Protein AF-B7HZM8-F1 (afdb_monomer)

Foldseek 3Di:
DCDPDPDHDFDDDPPAQWTFDADPVRHTDDIDRNDPPFDWDFDDPVCQVVQCDPAQAHPVRHGQADPDALHHDPQWGFGTARPPQGWTWTFRNVQPQRFIWTFDPDPSGGDTDTPGGHPVVVVVVVVVVVVVVVVVVVVVVVVVVPDPPPDD

Nearest PDB structures (foldseek):
  6ljl-assembly1_A  TM=3.734E-01  e=9.390E+00  Bacteroides intestinalis DSM 17393
  4mf9-assembly1_A  TM=2.469E-01  e=7.845E+00  Pseudomonas aeruginosa

pLDDT: mean 78.26, std 18.54, range [35.69, 97.31]

Sequence (152 aa):
MQRIGERWLFIFNYEDKNAVIYNPDGSEYVEFYAGEEITIELFNSEEIEEGQVGYSITDNGESLMSNEEGSWQESWIVIGLDSYIGDPIFVDTKDIGCAVYTAEHGEGMWTPVLVAESIEKVIQVVKEKKLLKKVIQKVIKNALLETPSFFI

Mean predicted aligned error: 12.66 Å

Secondary structure (DSSP, 8-state):
---SSSS------SSSSEEEEE-TTS-EEEEEE------EEEPPTTHHHHTTBTTTB-TTS-B---SSTTPPPTTEEEEEEETTT--EEEEETTSTT--EEE--TTSSS---EEEES-HHHHHHHHHHHHHHHHHHHHHHHHHHHSS-----

Structure (mmCIF, N/CA/C/O backbone):
data_AF-B7HZM8-F1
#
_entry.id   AF-B7HZM8-F1
#
loop_
_atom_site.group_PDB
_atom_site.id
_atom_site.type_symbol
_atom_site.label_atom_id
_atom_site.label_alt_id
_atom_site.label_comp_id
_atom_site.label_asym_id
_atom_site.label_entity_id
_atom_site.label_seq_id
_atom_site.pdbx_PDB_ins_code
_atom_site.Cartn_x
_atom_site.Cartn_y
_atom_site.Cartn_z
_atom_site.occupancy
_atom_site.B_iso_or_equiv
_atom_site.auth_seq_id
_atom_site.auth_comp_id
_atom_site.auth_asym_id
_atom_site.auth_atom_id
_atom_site.pdbx_PDB_model_num
ATOM 1 N N . MET A 1 1 ? -15.147 -26.905 9.556 1.00 38.75 1 MET A N 1
ATOM 2 C CA . MET A 1 1 ? -15.844 -27.390 10.767 1.00 38.75 1 MET A CA 1
ATOM 3 C C . MET A 1 1 ? -17.245 -27.980 10.415 1.00 38.75 1 MET A C 1
ATOM 5 O O . MET A 1 1 ? -18.195 -27.300 10.686 1.00 38.75 1 MET A O 1
ATOM 9 N N . GLN A 1 2 ? -17.491 -29.173 9.831 1.00 37.22 2 GLN A N 1
ATOM 10 C CA . GLN A 1 2 ? -18.836 -29.803 9.641 1.00 37.22 2 GLN A CA 1
ATOM 11 C C . GLN A 1 2 ? -19.545 -30.221 10.940 1.00 37.22 2 GLN A C 1
ATOM 13 O O . GLN A 1 2 ? -19.110 -31.139 11.639 1.00 37.22 2 GLN A O 1
ATOM 18 N N . ARG A 1 3 ? -20.680 -29.584 11.259 1.00 45.16 3 ARG A N 1
ATOM 19 C CA . ARG A 1 3 ? -21.484 -29.989 12.414 1.00 45.16 3 ARG A CA 1
ATOM 20 C C . ARG A 1 3 ? -22.485 -31.072 12.074 1.00 45.16 3 ARG A C 1
ATOM 22 O O . ARG A 1 3 ? -23.497 -30.783 11.457 1.00 45.16 3 ARG A O 1
ATOM 29 N N . ILE A 1 4 ? -22.218 -32.304 12.500 1.00 54.59 4 ILE A N 1
ATOM 30 C CA . ILE A 1 4 ? -23.160 -33.416 12.341 1.00 54.59 4 ILE A CA 1
ATOM 31 C C . ILE A 1 4 ? -23.999 -33.483 13.622 1.00 54.59 4 ILE A C 1
ATOM 33 O O . ILE A 1 4 ? -23.613 -34.101 14.612 1.00 54.59 4 ILE A O 1
ATOM 37 N N . GLY A 1 5 ? -25.107 -32.740 13.650 1.00 60.25 5 GLY A N 1
ATOM 38 C CA . GLY A 1 5 ? -25.930 -32.566 14.853 1.00 60.25 5 GLY A CA 1
ATOM 39 C C . GLY A 1 5 ? -25.444 -31.412 15.734 1.00 60.25 5 GLY A C 1
ATOM 40 O O . GLY A 1 5 ? -25.613 -30.254 15.358 1.00 60.25 5 GLY A O 1
ATOM 41 N N . GLU A 1 6 ? -24.865 -31.695 16.915 1.00 41.97 6 GLU A N 1
ATOM 42 C CA . GLU A 1 6 ? -24.492 -30.665 17.903 1.00 41.97 6 GLU A CA 1
ATOM 43 C C . GLU A 1 6 ? -23.007 -30.200 17.980 1.00 41.97 6 GLU A C 1
ATOM 45 O O . GLU A 1 6 ? -22.666 -29.331 18.784 1.00 41.97 6 GLU A O 1
ATOM 50 N N . ARG A 1 7 ? -22.094 -30.666 17.115 1.00 35.69 7 ARG A N 1
ATOM 51 C CA . ARG A 1 7 ? -20.715 -30.120 16.985 1.00 35.69 7 ARG A CA 1
ATOM 52 C C . ARG A 1 7 ? -20.131 -30.238 15.596 1.00 35.69 7 ARG A C 1
ATOM 54 O O . ARG A 1 7 ? -20.433 -31.223 14.947 1.00 35.69 7 ARG A O 1
ATOM 61 N N . TRP A 1 8 ? -19.252 -29.291 15.266 1.00 48.62 8 TRP A N 1
ATOM 62 C CA . TRP A 1 8 ? -18.588 -28.977 13.999 1.00 4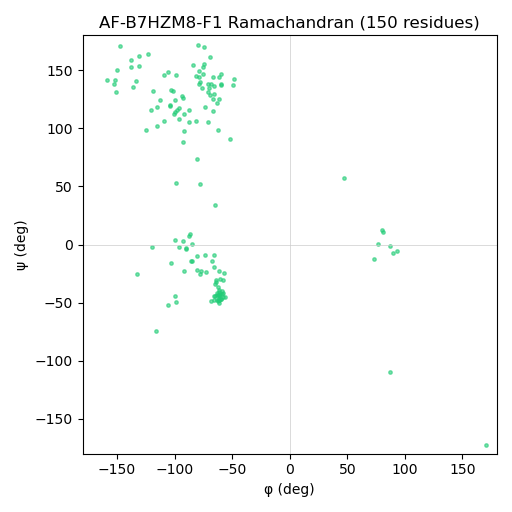8.62 8 TRP A CA 1
ATOM 63 C C . TRP A 1 8 ? -17.276 -29.830 13.712 1.00 48.62 8 TRP A C 1
ATOM 65 O O . TRP A 1 8 ? -16.583 -30.174 14.658 1.00 48.62 8 TRP A O 1
ATOM 75 N N . LEU A 1 9 ? -16.831 -30.052 12.444 1.00 40.84 9 LEU A N 1
ATOM 76 C CA . LEU A 1 9 ? -15.661 -30.845 11.896 1.00 40.84 9 LEU A CA 1
ATOM 77 C C . LEU A 1 9 ? -14.655 -30.088 10.972 1.00 40.84 9 LEU A C 1
ATOM 79 O O . LEU A 1 9 ? -14.947 -29.776 9.811 1.00 40.84 9 LEU A O 1
ATOM 83 N N . PHE A 1 10 ? -13.510 -29.619 11.461 1.00 43.72 10 PHE A N 1
ATOM 84 C CA . PHE A 1 10 ? -12.558 -28.860 10.623 1.00 43.72 10 PHE A CA 1
ATOM 85 C C . PHE A 1 10 ? -11.755 -29.798 9.722 1.00 43.72 10 PHE A C 1
ATOM 87 O O . PHE A 1 10 ? -11.347 -30.861 10.176 1.00 43.72 10 PHE A O 1
ATOM 94 N N . ILE A 1 11 ? -11.522 -29.387 8.474 1.00 47.97 11 ILE A N 1
ATOM 95 C CA . ILE A 1 11 ? -10.570 -30.032 7.567 1.00 47.97 11 ILE A CA 1
ATOM 96 C C . ILE A 1 11 ? -9.549 -28.951 7.213 1.00 47.97 11 ILE A C 1
ATOM 98 O O . ILE A 1 11 ? -9.922 -27.921 6.658 1.00 47.97 11 ILE A O 1
ATOM 102 N N . PHE A 1 12 ? -8.296 -29.164 7.608 1.00 38.38 12 PHE A N 1
ATOM 103 C CA . PHE A 1 12 ? -7.161 -28.339 7.205 1.00 38.38 12 PHE A CA 1
ATOM 104 C C . PHE A 1 12 ? -6.503 -29.047 6.028 1.00 38.38 12 PHE A C 1
ATOM 106 O O . PHE A 1 12 ? -6.054 -30.182 6.187 1.00 38.38 12 PHE A O 1
ATOM 113 N N . ASN A 1 13 ? -6.492 -28.412 4.860 1.00 37.88 13 ASN A N 1
ATOM 114 C CA . ASN A 1 13 ? -5.723 -28.903 3.727 1.00 37.88 13 ASN A CA 1
ATOM 115 C C . ASN A 1 13 ? -4.434 -28.083 3.676 1.00 37.88 13 ASN A C 1
ATOM 117 O O . ASN A 1 13 ? -4.487 -26.867 3.533 1.00 37.88 13 ASN A O 1
ATOM 121 N N . TYR A 1 14 ? -3.297 -28.734 3.914 1.00 41.38 14 TYR A N 1
ATOM 122 C CA . TYR A 1 14 ? -1.994 -28.078 4.053 1.00 41.38 14 TYR A CA 1
ATOM 123 C C . TYR A 1 14 ? -1.217 -28.160 2.739 1.00 41.38 14 TYR A C 1
ATOM 125 O O . TYR A 1 14 ? -0.096 -28.655 2.716 1.00 41.38 14 TYR A O 1
ATOM 133 N N . GLU A 1 15 ? -1.835 -27.723 1.643 1.00 45.56 15 GLU A N 1
ATOM 134 C CA . GLU A 1 15 ? -1.114 -27.546 0.374 1.00 45.56 15 GLU A CA 1
ATOM 135 C C . GLU A 1 15 ? -1.399 -26.192 -0.289 1.00 45.56 15 GLU A C 1
ATOM 137 O O . GLU A 1 15 ? -0.483 -25.645 -0.885 1.00 45.56 15 GLU A O 1
ATOM 142 N N . ASP A 1 16 ? -2.547 -25.552 -0.032 1.00 44.97 16 ASP A N 1
ATOM 143 C CA . ASP A 1 16 ? -2.818 -24.168 -0.440 1.00 44.97 16 ASP A CA 1
ATOM 144 C C . ASP A 1 16 ? -3.485 -23.412 0.719 1.00 44.97 16 ASP A C 1
ATOM 146 O O . ASP A 1 16 ? -4.357 -23.958 1.393 1.00 44.97 16 ASP A O 1
ATOM 150 N N . LYS A 1 17 ? -3.044 -22.178 0.992 1.00 49.06 17 LYS A N 1
ATOM 151 C CA . LYS A 1 17 ? -3.266 -21.368 2.215 1.00 49.06 17 LYS A CA 1
ATOM 152 C C . LYS A 1 17 ? -4.732 -20.935 2.506 1.00 49.06 17 LYS A C 1
ATOM 154 O O . LYS A 1 17 ? -4.959 -19.874 3.087 1.00 49.06 17 LYS A O 1
ATOM 159 N N . ASN A 1 18 ? -5.736 -21.751 2.180 1.00 49.94 18 ASN A N 1
ATOM 160 C CA . ASN A 1 18 ? -7.158 -21.471 2.396 1.00 49.94 18 ASN A CA 1
ATOM 161 C C . ASN A 1 18 ? -7.805 -22.511 3.332 1.00 49.94 18 ASN A C 1
ATOM 163 O O . ASN A 1 18 ? -7.681 -23.722 3.160 1.00 49.94 18 ASN A O 1
ATOM 167 N N . ALA A 1 19 ? -8.550 -22.042 4.331 1.00 55.16 19 ALA A N 1
ATOM 168 C CA . ALA A 1 19 ? -9.428 -22.848 5.166 1.00 55.16 19 ALA A CA 1
ATOM 169 C C . ALA A 1 19 ? -10.883 -22.696 4.696 1.00 55.16 19 ALA A C 1
ATOM 171 O O . ALA A 1 19 ? -11.494 -21.649 4.864 1.00 55.16 19 ALA A O 1
ATOM 172 N N . VAL A 1 20 ? -11.483 -23.756 4.154 1.00 53.56 20 VAL A N 1
ATOM 173 C CA . VAL A 1 20 ? -12.874 -23.733 3.664 1.00 53.56 20 VAL A CA 1
ATOM 174 C C . VAL A 1 20 ? -13.820 -24.387 4.681 1.00 53.56 20 VAL A C 1
ATOM 176 O O . VAL A 1 20 ? -13.569 -25.480 5.201 1.00 53.56 20 VAL A O 1
ATOM 179 N N . ILE A 1 21 ? -14.937 -23.729 4.992 1.00 62.47 21 ILE A N 1
ATOM 180 C CA . ILE A 1 21 ? -16.086 -24.330 5.678 1.00 62.47 21 ILE A CA 1
ATOM 181 C C . ILE A 1 21 ? -17.067 -24.810 4.613 1.00 62.47 21 ILE A C 1
ATOM 183 O O . ILE A 1 21 ? -17.487 -24.028 3.768 1.00 62.47 21 ILE A O 1
ATOM 187 N N . TYR A 1 22 ? -17.469 -26.078 4.701 1.00 61.50 22 TYR A N 1
ATOM 188 C CA . TYR A 1 22 ? -18.445 -26.707 3.812 1.00 61.50 22 TYR A CA 1
ATOM 189 C C . TYR A 1 22 ? -19.799 -26.901 4.504 1.00 61.50 22 TYR A C 1
ATOM 191 O O . TYR A 1 22 ? -19.865 -27.151 5.716 1.00 61.50 22 TYR A O 1
ATOM 199 N N . ASN A 1 23 ? -20.865 -26.837 3.712 1.00 59.38 23 ASN A N 1
ATOM 200 C CA . ASN A 1 23 ? -22.207 -27.276 4.068 1.00 59.38 23 ASN A CA 1
ATOM 201 C C . ASN A 1 23 ? -22.279 -28.811 4.202 1.00 59.38 23 ASN A C 1
ATOM 203 O O . ASN A 1 23 ? -21.425 -29.532 3.678 1.00 59.38 23 ASN A O 1
ATOM 207 N N . PRO A 1 24 ? -23.307 -29.355 4.886 1.00 61.84 24 PRO A N 1
ATOM 208 C CA . PRO A 1 24 ? -23.490 -30.803 5.018 1.00 61.84 24 PRO A CA 1
ATOM 209 C C . PRO A 1 24 ? -23.698 -31.558 3.697 1.00 61.84 24 PRO A C 1
ATOM 211 O O . PRO A 1 24 ? -23.467 -32.763 3.664 1.00 61.84 24 PRO A O 1
ATOM 214 N N . ASP A 1 25 ? -24.144 -30.876 2.642 1.00 69.38 25 ASP A N 1
ATOM 215 C CA . ASP A 1 25 ? -24.332 -31.425 1.292 1.00 69.38 25 ASP A CA 1
ATOM 216 C C . ASP A 1 25 ? -23.047 -31.412 0.442 1.00 69.38 25 ASP A C 1
ATOM 218 O O . ASP A 1 25 ? -23.059 -31.866 -0.701 1.00 69.38 25 ASP A O 1
ATOM 222 N N . GLY A 1 26 ? -21.936 -30.931 1.010 1.00 63.38 26 GLY A N 1
ATOM 223 C CA . GLY A 1 26 ? -20.640 -30.841 0.349 1.00 63.38 26 GLY A CA 1
ATOM 224 C C . GLY A 1 26 ? -20.421 -29.555 -0.446 1.00 63.38 26 GLY A C 1
ATOM 225 O O . GLY A 1 26 ? -19.333 -29.390 -0.988 1.00 63.38 26 GLY A O 1
ATOM 226 N N . SER A 1 27 ? -21.391 -28.633 -0.506 1.00 63.38 27 SER A N 1
ATOM 227 C CA . SER A 1 27 ? -21.163 -27.319 -1.116 1.00 63.38 27 SER A CA 1
ATOM 228 C C . SER A 1 27 ? -20.310 -26.427 -0.204 1.00 63.38 27 SER A C 1
ATOM 230 O O . SER A 1 27 ? -20.301 -26.585 1.017 1.00 63.38 27 SER A O 1
ATOM 232 N N . GLU A 1 28 ? -19.609 -25.450 -0.768 1.00 65.56 28 GLU A N 1
ATOM 233 C CA . GLU A 1 28 ? -18.844 -24.468 0.010 1.00 65.56 28 GLU A CA 1
ATOM 234 C C . GLU A 1 28 ? -19.792 -23.504 0.750 1.00 65.56 28 GLU A C 1
ATOM 236 O O . GLU A 1 28 ? -20.815 -23.084 0.205 1.00 65.56 28 GLU A O 1
ATOM 241 N N . TYR A 1 29 ? -19.482 -23.193 2.013 1.00 62.09 29 TYR A N 1
ATOM 242 C CA . TYR A 1 29 ? -20.226 -22.247 2.856 1.00 62.09 29 TYR A CA 1
ATOM 243 C C . TYR A 1 29 ? -19.463 -20.926 3.010 1.00 62.09 29 TYR A C 1
ATOM 245 O O . TYR A 1 29 ? -20.030 -19.868 2.756 1.00 62.09 29 TYR A O 1
ATOM 253 N N . VAL A 1 30 ? -18.187 -20.983 3.419 1.00 50.34 30 VAL A N 1
ATOM 254 C CA . VAL A 1 30 ? -17.290 -19.818 3.554 1.00 50.34 30 VAL A CA 1
ATOM 255 C C . VAL A 1 30 ? -15.840 -20.252 3.336 1.00 50.34 30 VAL A C 1
ATOM 257 O O . VAL A 1 30 ? -15.384 -21.188 3.990 1.00 50.34 30 VAL A O 1
ATOM 260 N N . GLU A 1 31 ? -15.104 -19.534 2.491 1.00 48.91 31 GLU A N 1
ATOM 261 C CA . GLU A 1 31 ? -13.648 -19.643 2.359 1.00 48.91 31 GLU A CA 1
ATOM 262 C C . GLU A 1 31 ? -12.959 -18.609 3.266 1.00 48.91 31 GLU A C 1
ATOM 264 O O . GLU A 1 31 ? -13.269 -17.418 3.231 1.00 48.91 31 GLU A O 1
ATOM 269 N N . PHE A 1 32 ? -12.047 -19.071 4.118 1.00 40.59 32 PHE A N 1
ATOM 270 C CA . PHE A 1 32 ? -11.138 -18.240 4.896 1.00 40.59 32 PHE A CA 1
ATOM 271 C C . PHE A 1 32 ? -9.769 -18.332 4.248 1.00 40.59 32 PHE A C 1
ATOM 273 O O . PHE A 1 32 ? -9.169 -19.400 4.218 1.00 40.59 32 PHE A O 1
ATOM 280 N N . TYR A 1 33 ? -9.234 -17.211 3.796 1.00 49.56 33 TYR A N 1
ATOM 281 C CA . TYR A 1 33 ? -7.818 -17.127 3.484 1.00 49.56 33 TYR A CA 1
ATOM 282 C C . TYR A 1 33 ? -7.093 -17.157 4.827 1.00 49.56 33 TYR A C 1
ATOM 284 O O . TYR A 1 33 ? -7.131 -16.184 5.581 1.00 49.56 33 TYR A O 1
ATOM 292 N N . ALA A 1 34 ? -6.471 -18.287 5.164 1.00 44.69 34 ALA A N 1
ATOM 293 C CA . ALA A 1 34 ? -5.492 -18.341 6.242 1.00 44.69 34 ALA A CA 1
ATOM 294 C C . ALA A 1 34 ? -4.179 -17.763 5.695 1.00 44.69 34 ALA A C 1
ATOM 296 O O . ALA A 1 34 ? -3.132 -18.405 5.726 1.00 44.69 34 ALA A O 1
ATOM 297 N N . GLY A 1 35 ? -4.268 -16.559 5.12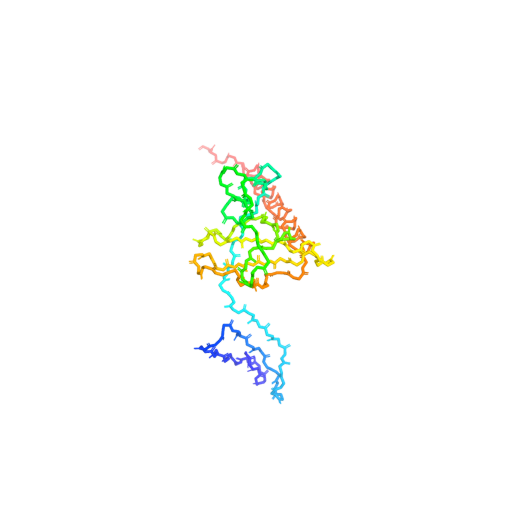4 1.00 49.94 35 GLY A N 1
ATOM 298 C CA . GLY A 1 35 ? -3.102 -15.740 4.875 1.00 49.94 35 GLY A CA 1
ATOM 299 C C . GLY A 1 35 ? -2.438 -15.468 6.215 1.00 49.94 35 GLY A C 1
ATOM 300 O O . GLY A 1 35 ? -3.107 -15.394 7.252 1.00 49.94 35 GLY A O 1
ATOM 301 N N . GLU A 1 36 ? -1.117 -15.359 6.197 1.00 55.38 36 GLU A N 1
ATOM 302 C CA . GLU A 1 36 ? -0.392 -14.800 7.328 1.00 55.38 36 GLU A CA 1
ATOM 303 C C . GLU A 1 36 ? -1.063 -13.479 7.721 1.00 55.38 36 GLU A C 1
ATOM 305 O O . GLU A 1 36 ? -1.515 -12.717 6.860 1.00 55.38 36 GLU A O 1
ATOM 310 N N . GLU A 1 37 ? -1.236 -13.250 9.023 1.00 64.75 37 GLU A N 1
ATOM 311 C CA . GLU A 1 37 ? -1.821 -12.005 9.505 1.00 64.75 37 GLU A CA 1
ATOM 312 C C . GLU A 1 37 ? -0.897 -10.857 9.089 1.00 64.75 37 GLU A C 1
ATOM 314 O O . GLU A 1 37 ? 0.118 -10.600 9.733 1.00 64.75 37 GLU A O 1
ATOM 319 N N . ILE A 1 38 ? -1.243 -10.181 7.994 1.00 69.56 38 ILE A N 1
ATOM 320 C CA . ILE A 1 38 ? -0.469 -9.049 7.509 1.00 69.56 38 ILE A CA 1
ATOM 321 C C . ILE A 1 38 ? -0.713 -7.852 8.421 1.00 69.56 38 ILE A C 1
ATOM 323 O O . ILE A 1 38 ? -1.835 -7.358 8.582 1.00 69.56 38 ILE A O 1
ATOM 327 N N . THR A 1 39 ? 0.358 -7.387 9.055 1.00 82.62 39 THR A N 1
ATOM 328 C CA . THR A 1 39 ? 0.331 -6.156 9.839 1.00 82.62 39 THR A CA 1
ATOM 329 C C . THR A 1 39 ? 0.884 -5.039 8.975 1.00 82.62 39 THR A C 1
ATOM 331 O O . THR A 1 39 ? 2.044 -5.066 8.588 1.00 82.62 39 THR A O 1
ATOM 334 N N . ILE A 1 40 ? 0.031 -4.063 8.670 1.00 86.12 40 ILE A N 1
ATOM 335 C CA . ILE A 1 40 ? 0.351 -2.972 7.750 1.00 86.12 40 ILE A CA 1
ATOM 336 C C . ILE A 1 40 ? 0.741 -1.720 8.536 1.00 86.12 40 ILE A C 1
ATOM 338 O O . ILE A 1 40 ? -0.050 -1.205 9.337 1.00 86.12 40 ILE A O 1
ATOM 342 N N . GLU A 1 41 ? 1.924 -1.191 8.247 1.00 89.50 41 GLU A N 1
ATOM 343 C CA . GLU A 1 41 ? 2.373 0.136 8.658 1.00 89.50 41 GLU A CA 1
ATOM 344 C C . GLU A 1 41 ? 2.024 1.146 7.567 1.00 89.50 41 GLU A C 1
ATOM 346 O O . GLU A 1 41 ? 2.717 1.270 6.564 1.00 89.50 41 GLU A O 1
ATOM 351 N N . LEU A 1 42 ? 0.899 1.846 7.745 1.00 91.31 42 LEU A N 1
ATOM 352 C CA . LEU A 1 42 ? 0.457 2.872 6.801 1.00 91.31 42 LEU A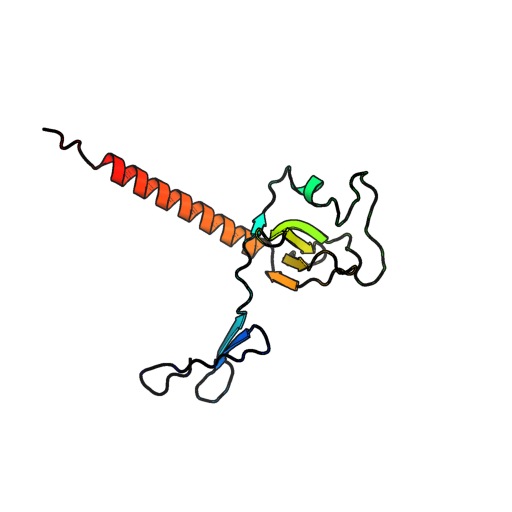 CA 1
ATOM 353 C C . LEU A 1 42 ? 1.270 4.155 6.955 1.00 91.31 42 LEU A C 1
ATOM 355 O O . LEU A 1 42 ? 1.391 4.682 8.065 1.00 91.31 42 LEU A O 1
ATOM 359 N N . PHE A 1 43 ? 1.691 4.699 5.821 1.00 93.25 43 PHE A N 1
ATOM 360 C CA . PHE A 1 43 ? 2.347 5.992 5.729 1.00 93.25 43 PHE A CA 1
ATOM 361 C C . PHE A 1 43 ? 1.401 7.133 6.103 1.00 93.25 43 PHE A C 1
ATOM 363 O O . PHE A 1 43 ? 0.194 7.130 5.823 1.00 93.25 43 PHE A O 1
ATOM 370 N N . ASN A 1 44 ? 1.965 8.144 6.749 1.00 89.44 44 ASN A N 1
ATOM 371 C CA . ASN A 1 44 ? 1.356 9.457 6.843 1.00 89.44 44 ASN A CA 1
ATOM 372 C C . ASN A 1 44 ? 1.600 10.251 5.544 1.00 89.44 44 ASN A C 1
ATOM 374 O O . ASN A 1 44 ? 2.348 9.824 4.672 1.00 89.44 44 ASN A O 1
ATOM 378 N N . SER A 1 45 ? 0.956 11.411 5.393 1.00 89.38 45 SER A N 1
ATOM 379 C CA . SER A 1 45 ? 1.030 12.193 4.149 1.00 89.38 45 SER A CA 1
ATOM 380 C C . SER A 1 45 ? 2.441 12.644 3.763 1.00 89.38 45 SER A C 1
ATOM 382 O O . SER A 1 45 ? 2.696 12.817 2.580 1.00 89.38 45 SER A O 1
ATOM 384 N N . GLU A 1 46 ? 3.325 12.856 4.737 1.00 93.06 46 GLU A N 1
ATOM 385 C CA . GLU A 1 46 ? 4.715 13.281 4.521 1.00 93.06 46 GLU A CA 1
ATOM 386 C C . GLU A 1 46 ? 5.595 12.100 4.073 1.00 93.06 46 GLU A C 1
ATOM 388 O O . GLU A 1 46 ? 6.568 12.298 3.359 1.00 93.06 46 GLU A O 1
ATOM 393 N N . GLU A 1 47 ? 5.214 10.867 4.425 1.00 93.69 47 GLU A N 1
ATOM 394 C CA . GLU A 1 47 ? 5.948 9.636 4.092 1.00 93.69 47 GLU A CA 1
ATOM 395 C C . GLU A 1 47 ? 5.595 9.080 2.701 1.00 93.69 47 GLU A C 1
ATOM 397 O O . GLU A 1 47 ? 6.313 8.230 2.182 1.00 93.69 47 GLU A O 1
ATOM 402 N N . ILE A 1 48 ? 4.504 9.544 2.074 1.00 94.00 48 ILE A N 1
ATOM 403 C CA . ILE A 1 48 ? 4.037 8.999 0.786 1.00 94.00 48 ILE A CA 1
ATOM 404 C C . ILE A 1 48 ? 5.075 9.187 -0.322 1.00 94.00 48 ILE A C 1
ATOM 406 O O . ILE A 1 48 ? 5.291 8.259 -1.099 1.00 94.00 48 ILE A O 1
ATOM 410 N N . GLU A 1 49 ? 5.704 10.361 -0.413 1.00 93.44 49 GLU A N 1
ATOM 411 C CA . GLU A 1 49 ? 6.680 10.651 -1.472 1.00 93.44 49 GLU A CA 1
ATOM 412 C C . GLU A 1 49 ? 7.951 9.807 -1.302 1.00 93.44 49 GLU A C 1
ATOM 414 O O . GLU A 1 49 ? 8.378 9.135 -2.240 1.00 93.44 49 GLU A O 1
ATOM 419 N N . GLU A 1 50 ? 8.510 9.776 -0.090 1.00 94.75 50 GLU A N 1
ATOM 420 C CA . GLU A 1 50 ? 9.708 8.989 0.232 1.00 94.75 50 GLU A CA 1
ATOM 421 C C . GLU A 1 50 ? 9.455 7.480 0.102 1.00 94.75 50 GLU A C 1
ATOM 423 O O . GLU A 1 50 ? 10.321 6.736 -0.355 1.00 94.75 50 GLU A O 1
ATOM 428 N N . GLY A 1 51 ? 8.241 7.029 0.421 1.00 94.50 51 GLY A N 1
ATOM 429 C CA . GLY A 1 51 ? 7.828 5.632 0.336 1.00 94.50 51 GLY A CA 1
ATOM 430 C C . GLY A 1 51 ? 7.780 5.050 -1.078 1.00 94.50 51 GLY A C 1
ATOM 431 O O . GLY A 1 51 ? 7.621 3.840 -1.223 1.00 94.50 51 GLY A O 1
ATOM 432 N N . GLN A 1 52 ? 7.922 5.875 -2.122 1.00 96.31 52 GLN A N 1
ATOM 433 C CA . GLN A 1 52 ? 8.004 5.391 -3.503 1.00 96.31 52 GLN A CA 1
ATOM 434 C C . GLN A 1 52 ? 9.427 4.990 -3.927 1.00 96.31 52 GLN A C 1
ATOM 436 O O . GLN A 1 52 ? 9.603 4.346 -4.969 1.00 96.31 52 GLN A O 1
ATOM 441 N N . VAL A 1 53 ? 10.444 5.378 -3.149 1.00 95.38 53 VAL A N 1
ATOM 442 C CA . VAL A 1 53 ? 11.854 5.111 -3.454 1.00 95.38 53 VAL A CA 1
ATOM 443 C C . VAL A 1 53 ? 12.136 3.610 -3.403 1.00 95.38 53 VAL A C 1
ATOM 445 O O . VAL A 1 53 ? 11.804 2.934 -2.436 1.00 95.38 53 VAL A O 1
ATOM 448 N N . GLY A 1 54 ? 12.765 3.091 -4.458 1.00 92.44 54 GLY A N 1
ATOM 449 C CA . GLY A 1 54 ? 13.008 1.659 -4.652 1.00 92.44 54 GLY A CA 1
ATOM 450 C C . GLY A 1 54 ? 11.883 0.927 -5.391 1.00 92.44 54 GLY A C 1
ATOM 451 O O . GLY A 1 54 ? 12.082 -0.223 -5.779 1.00 92.44 54 GLY A O 1
ATOM 452 N N . TYR A 1 55 ? 10.753 1.598 -5.643 1.00 93.81 55 TYR A N 1
ATOM 453 C CA . TYR A 1 55 ? 9.611 1.051 -6.380 1.00 93.81 55 TYR A CA 1
ATOM 454 C C . TYR A 1 55 ? 9.364 1.824 -7.677 1.00 93.81 55 TYR A C 1
ATOM 456 O O . TYR A 1 55 ? 9.716 1.347 -8.753 1.00 93.81 55 TYR A O 1
ATOM 464 N N . SER A 1 56 ? 8.805 3.037 -7.597 1.00 94.81 56 SER A N 1
ATOM 465 C CA . SER A 1 56 ? 8.499 3.843 -8.788 1.00 94.81 56 SER A CA 1
ATOM 466 C C . SER A 1 56 ? 9.638 4.791 -9.170 1.00 94.81 56 SER A C 1
ATOM 468 O O . SER A 1 56 ? 9.756 5.170 -10.342 1.00 94.81 56 SER A O 1
ATOM 470 N N . ILE A 1 57 ? 10.499 5.135 -8.204 1.00 95.44 57 ILE A N 1
ATOM 471 C CA . ILE A 1 57 ? 11.632 6.046 -8.381 1.00 95.44 57 ILE A CA 1
ATOM 472 C C . ILE A 1 57 ? 12.900 5.558 -7.675 1.00 95.44 57 ILE A C 1
ATOM 474 O O . ILE A 1 57 ? 12.845 4.851 -6.670 1.00 95.44 57 ILE A O 1
ATOM 478 N N . THR A 1 58 ? 14.059 5.955 -8.192 1.00 94.44 58 THR A N 1
ATOM 479 C CA . THR A 1 58 ? 15.352 5.801 -7.522 1.00 94.44 58 THR A CA 1
ATOM 480 C C . THR A 1 58 ? 15.503 6.815 -6.389 1.00 94.44 58 THR A C 1
ATOM 482 O O . THR A 1 58 ? 14.744 7.778 -6.277 1.00 94.44 58 THR A O 1
ATOM 485 N N . ASP A 1 59 ? 16.539 6.635 -5.574 1.00 94.69 59 ASP A N 1
ATOM 486 C CA . ASP A 1 59 ? 16.985 7.602 -4.563 1.00 94.69 59 ASP A CA 1
ATOM 487 C C . ASP A 1 59 ? 17.322 8.990 -5.142 1.00 94.69 59 ASP A C 1
ATOM 489 O O . ASP A 1 59 ? 17.234 9.998 -4.444 1.00 94.69 59 ASP A O 1
ATOM 493 N N . ASN A 1 60 ? 17.662 9.054 -6.431 1.00 94.31 60 ASN A N 1
ATOM 494 C CA . ASN A 1 60 ? 17.923 10.289 -7.169 1.00 94.31 60 ASN A CA 1
ATOM 495 C C . ASN A 1 60 ? 16.678 10.845 -7.891 1.00 94.31 60 ASN A C 1
ATOM 497 O O . ASN A 1 60 ? 16.778 11.855 -8.590 1.00 94.31 60 ASN A O 1
ATOM 501 N N . GLY A 1 61 ? 15.513 10.206 -7.736 1.00 92.56 61 GLY A N 1
ATOM 502 C CA . GLY A 1 61 ? 14.247 10.626 -8.344 1.00 92.56 61 GLY A CA 1
ATOM 503 C C . GLY A 1 61 ? 14.069 10.224 -9.812 1.00 92.56 61 GLY A C 1
ATOM 504 O O . GLY A 1 61 ? 13.169 10.731 -10.481 1.00 92.56 61 GLY A O 1
ATOM 505 N N . GLU A 1 62 ? 14.909 9.331 -10.339 1.00 95.19 62 GLU A N 1
ATOM 506 C CA . GLU A 1 62 ? 14.740 8.785 -11.691 1.00 95.19 62 GLU A CA 1
ATOM 507 C C . GLU A 1 62 ? 13.665 7.697 -11.688 1.00 95.19 62 GLU A C 1
ATOM 509 O O . GLU A 1 62 ? 13.563 6.938 -10.732 1.00 95.19 62 GLU A O 1
ATOM 514 N N . SER A 1 63 ? 12.865 7.585 -12.749 1.00 94.38 63 SER A N 1
ATOM 515 C CA . SER A 1 63 ? 11.812 6.566 -12.793 1.00 94.38 63 SER A CA 1
ATOM 516 C C . SER A 1 63 ? 12.386 5.151 -12.917 1.00 94.38 63 SER A C 1
ATOM 518 O O . SER A 1 63 ? 13.245 4.894 -13.758 1.00 94.38 63 SER A O 1
ATOM 520 N N . LEU A 1 64 ? 11.854 4.234 -12.108 1.00 91.50 64 LEU A N 1
ATOM 521 C CA . LEU A 1 64 ? 12.089 2.787 -12.180 1.00 91.50 64 LEU A CA 1
ATOM 522 C C . LEU A 1 64 ? 10.994 2.047 -12.969 1.00 91.50 64 LEU A C 1
ATOM 524 O O . LEU A 1 64 ? 11.053 0.830 -13.136 1.00 91.50 64 LEU A O 1
ATOM 528 N N . MET A 1 65 ? 9.981 2.771 -13.441 1.00 93.50 65 MET A N 1
ATOM 529 C CA . MET A 1 65 ? 8.829 2.199 -14.130 1.00 93.50 65 MET A CA 1
ATOM 530 C C . MET A 1 65 ? 9.157 1.930 -15.595 1.00 93.50 65 MET A C 1
ATOM 532 O O . MET A 1 65 ? 9.867 2.694 -16.252 1.00 93.50 65 MET A O 1
ATOM 536 N N . SER A 1 66 ? 8.586 0.858 -16.132 1.00 90.31 66 SER A N 1
ATOM 537 C CA . SER A 1 66 ? 8.740 0.500 -17.537 1.00 90.31 66 SER A CA 1
ATOM 538 C C . SER A 1 66 ? 7.471 -0.174 -18.065 1.00 90.31 66 SER A C 1
ATOM 540 O O . SER A 1 66 ? 6.564 -0.505 -17.303 1.00 90.31 66 SER A O 1
ATOM 542 N N . ASN A 1 67 ? 7.404 -0.383 -19.381 1.00 88.56 67 ASN A N 1
ATOM 543 C CA . ASN A 1 67 ? 6.313 -1.133 -20.012 1.00 88.56 67 ASN A CA 1
ATOM 544 C C . ASN A 1 67 ? 6.587 -2.649 -20.068 1.00 88.56 67 ASN A C 1
ATOM 546 O O . ASN A 1 67 ? 5.858 -3.371 -20.749 1.00 88.56 67 ASN A O 1
ATOM 550 N N . GLU A 1 68 ? 7.657 -3.126 -19.429 1.00 91.12 68 GLU A N 1
ATOM 551 C CA . GLU A 1 68 ? 7.982 -4.549 -19.367 1.00 91.12 68 GLU A CA 1
ATOM 552 C C . GLU A 1 68 ? 7.067 -5.276 -18.375 1.00 91.12 68 GLU A C 1
ATOM 554 O O . GLU A 1 68 ? 6.643 -4.732 -17.352 1.00 91.12 68 GLU A O 1
ATOM 559 N N . GLU A 1 69 ? 6.753 -6.530 -18.686 1.00 88.88 69 GLU A N 1
ATOM 560 C CA . GLU A 1 69 ? 5.977 -7.391 -17.797 1.00 88.88 69 GLU A CA 1
ATOM 561 C C . GLU A 1 69 ? 6.699 -7.562 -16.454 1.00 88.88 69 GLU A C 1
ATOM 563 O O . GLU A 1 69 ? 7.919 -7.698 -16.405 1.00 88.88 69 GLU A O 1
ATOM 568 N N . GLY A 1 70 ? 5.946 -7.501 -15.354 1.00 90.19 70 GLY A N 1
ATOM 569 C CA . GLY A 1 70 ? 6.512 -7.539 -14.005 1.00 90.19 70 GLY A CA 1
ATOM 570 C C . GLY A 1 70 ? 7.164 -6.229 -13.547 1.00 90.19 70 GLY A C 1
ATOM 571 O O . GLY A 1 70 ? 7.649 -6.166 -12.421 1.00 90.19 70 GLY A O 1
ATOM 572 N N . SER A 1 71 ? 7.168 -5.164 -14.355 1.00 93.38 71 SER A N 1
ATOM 573 C CA . SER A 1 71 ? 7.610 -3.842 -13.892 1.00 93.38 71 SER A CA 1
ATOM 574 C C . SER A 1 71 ? 6.571 -3.156 -13.009 1.00 93.38 71 SER A C 1
ATOM 576 O O . SER A 1 71 ? 5.361 -3.359 -13.161 1.00 93.38 71 SER A O 1
ATOM 578 N N . TRP A 1 72 ? 7.058 -2.281 -12.124 1.00 95.69 72 TRP A N 1
ATOM 579 C CA . TRP A 1 72 ? 6.207 -1.386 -11.346 1.00 95.69 72 TRP A CA 1
ATOM 580 C C . TRP A 1 72 ? 5.398 -0.477 -12.276 1.00 95.69 72 TRP A C 1
ATOM 582 O O . TRP A 1 72 ? 5.926 0.041 -13.264 1.00 95.69 72 TRP A O 1
ATOM 592 N N . GLN A 1 73 ? 4.120 -0.279 -11.960 1.00 95.00 73 GLN A N 1
ATOM 593 C CA . GLN A 1 73 ? 3.189 0.472 -12.801 1.00 95.00 73 GLN A CA 1
ATOM 594 C C . GLN A 1 73 ? 3.017 1.910 -12.303 1.00 95.00 73 GLN A C 1
ATOM 596 O O . GLN A 1 73 ? 2.958 2.157 -11.105 1.00 95.00 73 GLN A O 1
ATOM 601 N N . GLU A 1 74 ? 2.825 2.857 -13.226 1.00 94.44 74 GLU A N 1
ATOM 602 C CA . GLU A 1 74 ? 2.586 4.279 -12.901 1.00 94.44 74 GLU A CA 1
ATOM 603 C C . GLU A 1 74 ? 1.372 4.509 -12.000 1.00 94.44 74 GLU A C 1
ATOM 605 O O . GLU A 1 74 ? 1.348 5.439 -11.199 1.00 94.44 74 GLU A O 1
ATOM 610 N N . SER A 1 75 ? 0.359 3.652 -12.104 1.00 95.75 75 SER A N 1
ATOM 611 C CA . SER A 1 75 ? -0.835 3.765 -11.276 1.00 95.75 75 SER A CA 1
ATOM 612 C C . SER A 1 75 ? -0.669 3.193 -9.872 1.00 95.75 75 SER A C 1
ATOM 614 O O . SER A 1 75 ? -1.560 3.409 -9.047 1.00 95.75 75 SER A O 1
ATOM 616 N N . TRP A 1 76 ? 0.430 2.484 -9.598 1.00 96.94 76 TRP A N 1
ATOM 617 C CA . TRP A 1 76 ? 0.691 1.853 -8.311 1.00 96.94 76 TRP A CA 1
ATOM 618 C C . TRP A 1 76 ? 1.380 2.821 -7.363 1.00 96.94 76 TRP A C 1
ATOM 620 O O . TRP A 1 76 ? 2.520 3.229 -7.589 1.00 96.94 76 TRP A O 1
ATOM 630 N N . ILE A 1 77 ? 0.681 3.155 -6.281 1.00 97.31 77 ILE A N 1
ATOM 631 C CA . ILE A 1 77 ? 1.155 4.092 -5.264 1.00 97.31 77 ILE A CA 1
ATOM 632 C C . ILE A 1 77 ? 1.336 3.343 -3.953 1.00 97.31 77 ILE A C 1
ATOM 634 O O . ILE A 1 77 ? 0.361 2.823 -3.404 1.00 97.31 77 ILE A O 1
ATOM 638 N N . VAL A 1 78 ? 2.565 3.302 -3.437 1.00 97.12 78 VAL A N 1
ATOM 639 C CA . VAL A 1 78 ? 2.859 2.694 -2.131 1.00 97.12 78 VAL A CA 1
ATOM 640 C C . VAL A 1 78 ? 2.253 3.559 -1.025 1.00 97.12 78 VAL A C 1
ATOM 642 O O . VAL A 1 78 ? 2.453 4.771 -0.992 1.00 97.12 78 VAL A O 1
ATOM 645 N N . ILE A 1 79 ? 1.490 2.938 -0.130 1.00 95.56 79 ILE A N 1
ATOM 646 C CA . ILE A 1 79 ? 0.767 3.577 0.980 1.00 95.56 79 ILE A CA 1
ATOM 647 C C . ILE A 1 79 ? 1.212 3.066 2.355 1.00 95.56 79 ILE A C 1
ATOM 649 O O . ILE A 1 79 ? 0.693 3.513 3.380 1.00 95.56 79 ILE A O 1
ATOM 653 N N . GLY A 1 80 ? 2.129 2.105 2.391 1.00 94.19 80 GLY A N 1
ATOM 654 C CA . GLY A 1 80 ? 2.648 1.516 3.611 1.00 94.19 80 GLY A CA 1
ATOM 655 C C . GLY A 1 80 ? 3.499 0.290 3.329 1.00 94.19 80 GLY A C 1
ATOM 656 O O . GLY A 1 80 ? 3.753 -0.038 2.171 1.00 94.19 80 GLY A O 1
ATOM 657 N N . LEU A 1 81 ? 3.894 -0.398 4.394 1.00 92.62 81 LEU A N 1
ATOM 658 C CA . LEU A 1 81 ? 4.698 -1.615 4.331 1.00 92.62 81 LEU A CA 1
ATOM 659 C C . LEU A 1 81 ? 4.077 -2.722 5.186 1.00 92.62 81 LEU A C 1
ATOM 661 O O . LEU A 1 81 ? 3.393 -2.448 6.179 1.00 92.62 81 LEU A O 1
ATOM 665 N N . ASP A 1 82 ? 4.339 -3.973 4.826 1.00 88.06 82 ASP A N 1
ATOM 666 C CA . ASP A 1 82 ? 4.243 -5.083 5.765 1.00 88.06 82 ASP A CA 1
ATOM 667 C C . ASP A 1 82 ? 5.278 -4.875 6.884 1.00 88.06 82 ASP A C 1
ATOM 669 O O . ASP A 1 82 ? 6.478 -4.775 6.635 1.00 88.06 82 ASP A O 1
ATOM 673 N N . SER A 1 83 ? 4.818 -4.815 8.133 1.00 82.56 83 SER A N 1
ATOM 674 C CA . SER A 1 83 ? 5.657 -4.547 9.309 1.00 82.56 83 SER A CA 1
ATOM 675 C C . SER A 1 83 ? 6.698 -5.631 9.618 1.00 82.56 83 SER A C 1
ATOM 677 O O . SER A 1 83 ? 7.623 -5.386 10.393 1.00 82.56 83 SER A O 1
ATOM 679 N N . TYR A 1 84 ? 6.525 -6.847 9.090 1.00 81.81 84 TYR A N 1
ATOM 680 C CA . TYR A 1 84 ? 7.383 -7.987 9.395 1.00 81.81 84 TYR A CA 1
ATOM 681 C C . TYR A 1 84 ? 8.432 -8.220 8.311 1.00 81.81 84 TYR A C 1
ATOM 683 O O . TYR A 1 84 ? 9.614 -8.352 8.630 1.00 81.81 84 TYR A O 1
ATOM 691 N N . ILE A 1 85 ? 8.007 -8.258 7.046 1.00 85.62 85 ILE A N 1
ATOM 692 C CA . ILE A 1 85 ? 8.897 -8.545 5.908 1.00 85.62 85 ILE A CA 1
ATOM 693 C C . ILE A 1 85 ? 9.293 -7.303 5.108 1.00 85.62 85 ILE A C 1
ATOM 695 O O . ILE A 1 85 ? 10.276 -7.354 4.376 1.00 85.62 85 ILE A O 1
ATOM 699 N N . GLY A 1 86 ? 8.592 -6.178 5.277 1.00 89.06 86 GLY A N 1
ATOM 700 C CA . GLY A 1 86 ? 8.899 -4.927 4.582 1.00 89.06 86 GLY A CA 1
ATOM 701 C C . GLY A 1 86 ? 8.375 -4.847 3.148 1.00 89.06 86 GLY A C 1
ATOM 702 O O . GLY A 1 86 ? 8.746 -3.917 2.435 1.00 89.06 86 GLY A O 1
ATOM 703 N N . ASP A 1 87 ? 7.523 -5.785 2.726 1.00 92.19 87 ASP A N 1
ATOM 704 C CA . ASP A 1 87 ? 6.888 -5.749 1.407 1.00 92.19 87 ASP A CA 1
ATOM 705 C C . ASP A 1 87 ? 6.011 -4.497 1.243 1.00 92.19 87 ASP A C 1
ATOM 707 O O . ASP A 1 87 ? 5.363 -4.061 2.203 1.00 92.19 87 ASP A O 1
ATOM 711 N N . PRO A 1 88 ? 5.949 -3.909 0.037 1.00 95.56 88 PRO A N 1
ATOM 712 C CA . PRO A 1 88 ? 5.122 -2.746 -0.226 1.00 95.56 88 PRO A CA 1
ATOM 713 C C . PRO A 1 88 ? 3.638 -3.072 -0.101 1.00 95.56 88 PRO A C 1
ATOM 715 O O . PRO A 1 88 ? 3.148 -4.034 -0.680 1.00 95.56 88 PRO A O 1
ATOM 718 N N . ILE A 1 89 ? 2.893 -2.180 0.544 1.00 94.75 89 ILE A N 1
ATOM 719 C CA . ILE A 1 89 ? 1.435 -2.127 0.464 1.00 94.75 89 ILE A CA 1
ATOM 720 C C . ILE A 1 89 ? 1.072 -0.960 -0.436 1.00 94.75 89 ILE A C 1
ATOM 722 O O . ILE A 1 89 ? 1.410 0.181 -0.127 1.00 94.75 89 ILE A O 1
ATOM 726 N N . PHE A 1 90 ? 0.381 -1.215 -1.542 1.00 97.12 90 PHE A N 1
ATOM 727 C CA . PHE A 1 90 ? 0.129 -0.205 -2.569 1.00 97.12 90 PHE A CA 1
ATOM 728 C C . PHE A 1 90 ? -1.295 -0.255 -3.113 1.00 97.12 90 PHE A C 1
ATOM 730 O O . PHE A 1 90 ? -1.985 -1.264 -3.001 1.00 97.12 90 PHE A O 1
ATOM 737 N N . VAL A 1 91 ? -1.744 0.855 -3.695 1.00 96.88 91 VAL A N 1
ATOM 738 C CA . VAL A 1 91 ? -3.045 0.961 -4.369 1.00 96.88 91 VAL A CA 1
ATOM 739 C C . VAL A 1 91 ? -2.863 1.068 -5.868 1.00 96.88 91 VAL A C 1
ATOM 741 O O . VAL A 1 91 ? -1.926 1.725 -6.315 1.00 96.88 91 VAL A O 1
ATOM 744 N N . ASP A 1 92 ? -3.783 0.496 -6.643 1.00 96.38 92 ASP A N 1
ATOM 745 C CA . ASP A 1 92 ? -3.856 0.767 -8.081 1.00 96.38 92 ASP A CA 1
ATOM 746 C C . ASP A 1 92 ? -4.885 1.864 -8.374 1.00 96.38 92 ASP A C 1
ATOM 748 O O . ASP A 1 92 ? -6.092 1.650 -8.302 1.00 96.38 92 ASP A O 1
ATOM 752 N N . THR A 1 93 ? -4.408 3.051 -8.734 1.00 95.00 93 THR A N 1
ATOM 753 C CA . THR A 1 93 ? -5.252 4.223 -9.024 1.00 95.00 93 THR A CA 1
ATOM 754 C C . THR A 1 93 ? -6.006 4.143 -10.355 1.00 95.00 93 THR A C 1
ATOM 756 O O . THR A 1 93 ? -6.872 4.981 -10.614 1.00 95.00 93 THR A O 1
ATOM 759 N N . LYS A 1 94 ? -5.713 3.152 -11.212 1.00 93.69 94 LYS A N 1
ATOM 760 C CA . LYS A 1 94 ? -6.540 2.863 -12.399 1.00 93.69 94 LYS A CA 1
ATOM 761 C C . LYS A 1 94 ? -7.817 2.110 -12.037 1.00 93.69 94 LYS A C 1
ATOM 763 O O . LYS A 1 94 ? -8.774 2.152 -12.812 1.00 93.69 94 LYS A O 1
ATOM 768 N N . ASP A 1 95 ? -7.832 1.426 -10.897 1.00 90.94 95 ASP A N 1
ATOM 769 C CA . ASP A 1 95 ? -9.017 0.747 -10.398 1.00 90.94 95 ASP A CA 1
ATOM 770 C C . ASP A 1 95 ? -9.989 1.741 -9.743 1.00 90.94 95 ASP A C 1
ATOM 772 O O . ASP A 1 95 ? -9.591 2.627 -8.990 1.00 90.94 95 ASP A O 1
ATOM 776 N N . ILE A 1 96 ? -11.290 1.581 -10.005 1.00 89.06 96 ILE A N 1
ATOM 777 C CA . ILE A 1 96 ? -12.334 2.499 -9.512 1.00 89.06 96 ILE A CA 1
ATOM 778 C C . ILE A 1 96 ? -12.415 2.480 -7.978 1.00 89.06 96 ILE A C 1
ATOM 780 O O . ILE A 1 96 ? -12.761 3.495 -7.375 1.00 89.06 96 ILE A O 1
ATOM 784 N N . GLY A 1 97 ? -12.129 1.333 -7.356 1.00 87.69 97 GLY A N 1
ATOM 785 C CA . GLY A 1 97 ? -12.117 1.172 -5.904 1.00 87.69 97 GLY A CA 1
ATOM 786 C C . GLY A 1 97 ? -10.761 1.453 -5.264 1.00 87.69 97 GLY A C 1
ATOM 787 O O . GLY A 1 97 ? -10.657 1.378 -4.039 1.00 87.69 97 GLY A O 1
ATOM 788 N N . CYS A 1 98 ? -9.728 1.748 -6.062 1.00 92.06 98 CYS A N 1
ATOM 789 C CA . CYS A 1 98 ? -8.340 1.779 -5.615 1.00 92.06 98 CYS A CA 1
ATOM 790 C C . CYS A 1 98 ? -8.006 0.528 -4.788 1.00 92.06 98 CYS A C 1
ATOM 792 O O . CYS A 1 98 ? -7.652 0.630 -3.607 1.00 92.06 98 CYS A O 1
ATOM 794 N N . ALA A 1 99 ? -8.197 -0.655 -5.379 1.00 92.06 99 ALA A N 1
ATOM 795 C CA . ALA A 1 99 ? -7.829 -1.917 -4.751 1.00 92.06 99 ALA A CA 1
ATOM 796 C C . ALA A 1 99 ? -6.394 -1.874 -4.191 1.00 92.06 99 ALA A C 1
ATOM 798 O O . ALA A 1 99 ? -5.494 -1.262 -4.773 1.00 92.06 99 ALA A O 1
ATOM 799 N N . VAL A 1 100 ? -6.217 -2.507 -3.033 1.00 90.69 100 VAL A N 1
ATOM 800 C CA . VAL A 1 100 ? -4.981 -2.540 -2.251 1.00 90.69 100 VAL A CA 1
ATOM 801 C C . VAL A 1 100 ? -4.299 -3.881 -2.456 1.00 90.69 100 VAL A C 1
ATOM 803 O O . VAL A 1 100 ? -4.939 -4.927 -2.325 1.00 90.69 100 VAL A O 1
ATOM 806 N N . TYR A 1 101 ? -3.000 -3.844 -2.708 1.00 93.75 101 TYR A N 1
ATOM 807 C CA . TYR A 1 101 ? -2.169 -4.992 -3.026 1.00 93.75 101 TYR A CA 1
ATOM 808 C C . TYR A 1 101 ? -0.903 -5.015 -2.169 1.00 93.75 101 TYR A C 1
ATOM 810 O O . TYR A 1 101 ? -0.504 -3.999 -1.597 1.00 93.75 101 TYR A O 1
ATOM 818 N N . THR A 1 102 ? -0.281 -6.188 -2.114 1.00 93.75 102 THR A N 1
ATOM 819 C CA . THR A 1 102 ? 1.112 -6.394 -1.713 1.00 93.75 102 THR A CA 1
ATOM 820 C C . THR A 1 102 ? 1.865 -7.104 -2.836 1.00 93.75 102 THR A C 1
ATOM 822 O O . THR A 1 102 ? 1.234 -7.647 -3.743 1.00 93.75 102 THR A O 1
ATOM 825 N N . ALA A 1 103 ? 3.192 -7.096 -2.820 1.00 92.19 103 ALA A N 1
ATOM 826 C CA . ALA A 1 103 ? 4.010 -7.879 -3.741 1.00 92.19 103 ALA A CA 1
ATOM 827 C C . ALA A 1 103 ? 5.358 -8.201 -3.088 1.00 92.19 103 ALA A C 1
ATOM 829 O O . ALA A 1 103 ? 5.957 -7.316 -2.485 1.00 92.19 103 ALA A O 1
ATOM 830 N N . GLU A 1 104 ? 5.841 -9.434 -3.248 1.00 87.88 104 GLU A N 1
ATOM 831 C CA . GLU A 1 104 ? 7.145 -9.847 -2.716 1.00 87.88 104 GLU A CA 1
ATOM 832 C C . GLU A 1 104 ? 8.266 -9.004 -3.342 1.00 87.88 104 GLU A C 1
ATOM 834 O O . GLU A 1 104 ? 8.392 -8.917 -4.569 1.00 87.88 104 GLU A O 1
ATOM 839 N N . HIS A 1 105 ? 9.081 -8.360 -2.504 1.00 79.50 105 HIS A N 1
ATOM 840 C CA . HIS A 1 105 ? 10.232 -7.598 -2.984 1.00 79.50 105 HIS A CA 1
ATOM 841 C C . HIS A 1 105 ? 1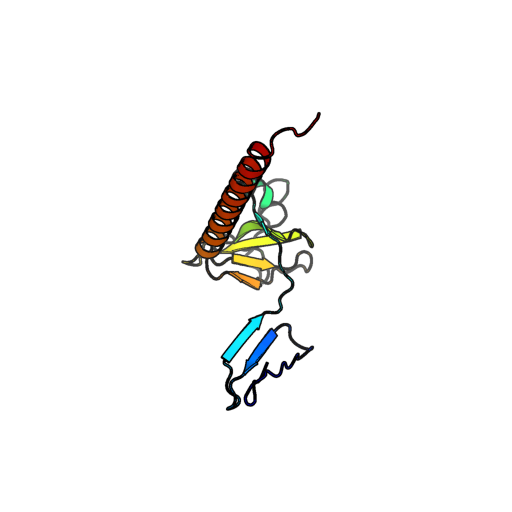1.420 -8.513 -3.333 1.00 79.50 105 HIS A C 1
ATOM 843 O O . HIS A 1 105 ? 11.656 -9.538 -2.702 1.00 79.50 105 HIS A O 1
ATOM 849 N N . GLY A 1 106 ? 12.233 -8.109 -4.317 1.00 74.88 106 GLY A N 1
ATOM 850 C CA . GLY A 1 106 ? 13.538 -8.736 -4.589 1.00 74.88 106 GLY A CA 1
ATOM 851 C C . GLY A 1 106 ? 13.564 -9.864 -5.629 1.00 74.88 106 GLY A C 1
ATOM 852 O O . GLY A 1 106 ? 14.652 -10.270 -6.030 1.00 74.88 106 GLY A O 1
ATOM 853 N N . GLU A 1 107 ? 12.416 -10.297 -6.153 1.00 72.94 107 GLU A N 1
ATOM 854 C CA . GLU A 1 107 ? 12.319 -11.372 -7.164 1.00 72.94 107 GLU A CA 1
ATOM 855 C C . GLU A 1 107 ? 12.460 -10.876 -8.621 1.00 72.94 107 GLU A C 1
ATOM 857 O O . GLU A 1 107 ? 12.227 -11.606 -9.584 1.00 72.94 107 GLU A O 1
ATOM 862 N N . GLY A 1 108 ? 12.836 -9.608 -8.817 1.00 79.12 108 GLY A N 1
ATOM 863 C CA . GLY A 1 108 ? 13.047 -8.998 -10.139 1.00 79.12 108 GLY A CA 1
ATOM 864 C C . GLY A 1 108 ? 11.769 -8.708 -10.939 1.00 79.12 108 GLY A C 1
ATOM 865 O O . GLY A 1 108 ? 11.835 -7.961 -11.911 1.00 79.12 108 GLY A O 1
ATOM 866 N N . MET A 1 109 ? 10.618 -9.239 -10.517 1.00 88.12 109 MET A N 1
ATOM 867 C CA . MET A 1 109 ? 9.290 -8.936 -11.053 1.00 88.12 109 MET A CA 1
ATOM 868 C C . MET A 1 109 ? 8.304 -8.676 -9.916 1.00 88.12 109 MET A C 1
ATOM 870 O O . MET A 1 109 ? 8.289 -9.391 -8.917 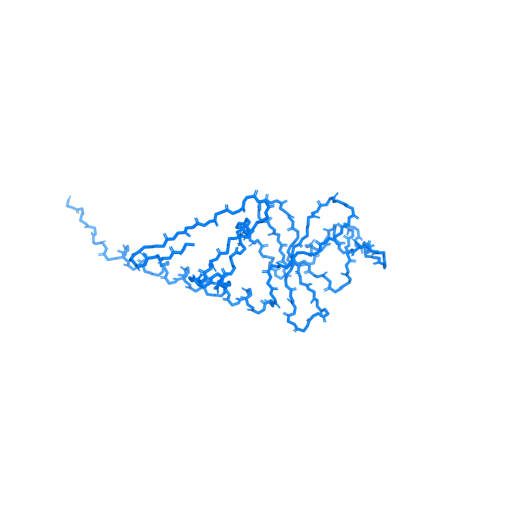1.00 88.12 109 MET A O 1
ATOM 874 N N . TRP A 1 110 ? 7.428 -7.696 -10.102 1.00 93.12 110 TRP A N 1
ATOM 875 C CA . TRP A 1 110 ? 6.346 -7.378 -9.181 1.00 93.12 110 TRP A CA 1
ATOM 876 C C . TRP A 1 110 ? 5.078 -8.136 -9.565 1.00 93.12 110 TRP A C 1
ATOM 878 O O . TRP A 1 110 ? 4.458 -7.855 -10.594 1.00 93.12 110 TRP A O 1
ATOM 888 N N . THR A 1 111 ? 4.677 -9.085 -8.717 1.00 92.44 111 THR A N 1
ATOM 889 C CA . THR A 1 111 ? 3.419 -9.828 -8.868 1.00 92.44 111 THR A CA 1
ATOM 890 C C . THR A 1 111 ? 2.434 -9.383 -7.783 1.00 92.44 111 THR A C 1
ATOM 892 O O . THR A 1 111 ? 2.627 -9.739 -6.621 1.00 92.44 111 THR A O 1
ATOM 895 N N . PRO A 1 112 ? 1.397 -8.593 -8.119 1.00 92.25 112 PRO A N 1
ATOM 896 C CA . PRO A 1 112 ? 0.472 -8.046 -7.134 1.00 92.25 112 PRO A CA 1
ATOM 897 C C . PRO A 1 112 ? -0.433 -9.138 -6.548 1.00 92.25 112 PRO A C 1
ATOM 899 O O . PRO A 1 112 ? -1.081 -9.894 -7.272 1.00 92.25 112 PRO A O 1
ATOM 902 N N . VAL A 1 113 ? -0.532 -9.165 -5.223 1.00 91.00 113 VAL A N 1
ATOM 903 C CA . VAL A 1 113 ? -1.418 -10.023 -4.433 1.00 91.00 113 VAL A CA 1
ATOM 904 C C . VAL A 1 113 ? -2.459 -9.141 -3.753 1.00 91.00 113 VAL A C 1
ATOM 906 O O . VAL A 1 113 ? -2.117 -8.187 -3.058 1.00 91.00 113 VAL A O 1
ATOM 909 N N . LEU A 1 114 ? -3.744 -9.431 -3.967 1.00 88.31 114 LEU A N 1
ATOM 910 C CA . LEU A 1 114 ? -4.842 -8.615 -3.446 1.00 88.31 114 LEU A CA 1
ATOM 911 C C . LEU A 1 114 ? -4.907 -8.678 -1.911 1.00 88.31 114 LEU A C 1
ATOM 913 O O . LEU A 1 114 ? -5.056 -9.751 -1.332 1.00 88.31 114 LEU A O 1
ATOM 917 N N . VAL A 1 115 ? -4.871 -7.511 -1.268 1.00 86.44 115 VAL A N 1
ATOM 918 C CA . VAL A 1 115 ? -5.053 -7.331 0.183 1.00 86.44 115 VAL A CA 1
ATOM 919 C C . VAL A 1 115 ? -6.479 -6.875 0.492 1.00 86.44 115 VAL A C 1
ATOM 921 O O . VAL A 1 115 ? -7.113 -7.374 1.422 1.00 86.44 115 VAL A O 1
ATOM 924 N N . ALA A 1 116 ? -7.005 -5.922 -0.281 1.00 86.50 116 ALA A N 1
ATOM 925 C CA . ALA A 1 116 ? -8.373 -5.438 -0.137 1.00 86.50 116 ALA A CA 1
ATOM 926 C C . ALA A 1 116 ? -8.924 -4.921 -1.468 1.00 86.50 116 ALA A C 1
ATOM 928 O O . ALA A 1 116 ? -8.245 -4.220 -2.202 1.00 86.50 116 ALA A O 1
ATOM 929 N N . GLU A 1 117 ? -10.201 -5.178 -1.742 1.00 88.81 117 GLU A N 1
ATOM 930 C CA . GLU A 1 117 ? -10.865 -4.724 -2.976 1.00 88.81 117 GLU A CA 1
ATOM 931 C C . GLU A 1 117 ? -11.041 -3.200 -3.075 1.00 88.81 117 GLU A C 1
ATOM 933 O O . GLU A 1 117 ? -11.424 -2.701 -4.126 1.00 88.81 117 GLU A O 1
ATOM 938 N N . SER A 1 118 ? -10.863 -2.457 -1.977 1.00 88.38 118 SER A N 1
ATOM 939 C CA . SER A 1 118 ? -10.988 -0.999 -1.997 1.00 88.38 118 SER A CA 1
ATOM 940 C C . SER A 1 118 ? -10.259 -0.338 -0.832 1.00 88.38 118 SER A C 1
ATOM 942 O O . SER A 1 118 ? -10.296 -0.821 0.310 1.00 88.38 118 SER A O 1
ATOM 944 N N . ILE A 1 119 ? -9.637 0.806 -1.111 1.00 88.75 119 ILE A N 1
ATOM 945 C CA . ILE A 1 119 ? -8.945 1.612 -0.103 1.00 88.75 119 ILE A CA 1
ATOM 946 C C . ILE A 1 119 ? -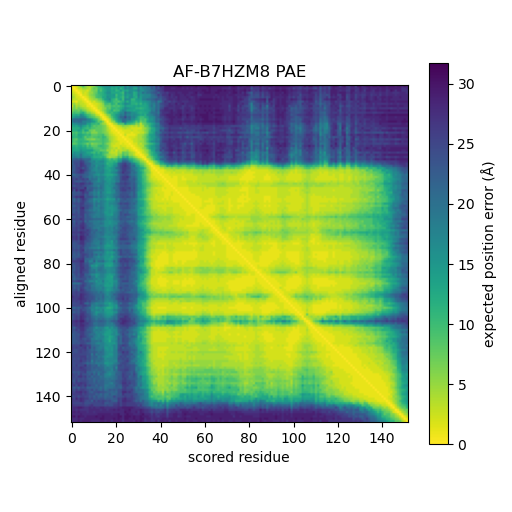9.913 2.157 0.956 1.00 88.75 119 ILE A C 1
ATOM 948 O O . ILE A 1 119 ? -9.555 2.284 2.130 1.00 88.75 119 ILE A O 1
ATOM 952 N N . GLU A 1 120 ? -11.173 2.417 0.599 1.00 88.62 120 GLU A N 1
ATOM 953 C CA . GLU A 1 120 ? -12.205 2.869 1.534 1.00 88.62 120 GLU A CA 1
ATOM 954 C C . GLU A 1 120 ? -12.459 1.841 2.637 1.00 88.62 120 GLU A C 1
ATOM 956 O O . GLU A 1 120 ? -12.611 2.229 3.801 1.00 88.62 120 GLU A O 1
ATOM 961 N N . LYS A 1 121 ? -12.452 0.541 2.304 1.00 83.31 121 LYS A N 1
ATOM 962 C CA . LYS A 1 121 ? -12.591 -0.539 3.295 1.00 83.31 121 LYS A CA 1
ATOM 963 C C . LYS A 1 121 ? -11.435 -0.502 4.300 1.00 83.31 121 LYS A C 1
ATOM 965 O O . LYS A 1 121 ? -11.669 -0.572 5.508 1.00 83.31 121 LYS A O 1
ATOM 970 N N . VAL A 1 122 ? -10.201 -0.307 3.828 1.00 84.56 122 VAL A N 1
ATOM 971 C CA . VAL A 1 122 ? -9.015 -0.178 4.695 1.00 84.56 122 VAL A CA 1
ATOM 972 C C . VAL A 1 122 ? -9.125 1.060 5.589 1.00 84.56 122 VAL A C 1
ATOM 974 O O . VAL A 1 122 ? -8.974 0.969 6.811 1.00 84.56 122 VAL A O 1
ATOM 977 N N . ILE A 1 123 ? -9.473 2.215 5.014 1.00 85.75 123 ILE A N 1
ATOM 978 C CA . ILE A 1 123 ? -9.670 3.468 5.757 1.00 85.75 123 ILE A CA 1
ATOM 979 C C . ILE A 1 123 ? -10.738 3.302 6.843 1.00 85.75 123 ILE A C 1
ATOM 981 O O . ILE A 1 123 ? -10.572 3.813 7.957 1.00 85.75 123 ILE A O 1
ATOM 985 N N . GLN A 1 124 ? -11.836 2.607 6.540 1.00 84.38 124 GLN A N 1
ATOM 986 C CA . GLN A 1 124 ? -12.905 2.348 7.497 1.00 84.38 124 GLN A CA 1
ATOM 987 C C . GLN A 1 124 ? -12.393 1.533 8.691 1.00 84.38 124 GLN A C 1
ATOM 989 O O . GLN A 1 124 ? -12.551 1.976 9.831 1.00 84.38 124 GLN A O 1
ATOM 994 N N . VAL A 1 125 ? -11.698 0.419 8.446 1.00 83.19 125 VAL A N 1
ATOM 995 C CA . VAL A 1 125 ? -11.119 -0.421 9.509 1.00 83.19 125 VAL A CA 1
ATOM 996 C C . VAL A 1 125 ? -10.141 0.378 10.377 1.00 83.19 125 VAL A C 1
ATOM 998 O O . VAL A 1 125 ? -10.184 0.305 11.609 1.00 83.19 125 VAL A O 1
ATOM 1001 N N . VAL A 1 126 ? -9.287 1.208 9.770 1.00 81.38 126 VAL A N 1
ATOM 1002 C CA . VAL A 1 126 ? -8.342 2.064 10.508 1.00 81.38 126 VAL A CA 1
ATOM 1003 C C . VAL A 1 126 ? -9.077 3.076 11.390 1.00 81.38 126 VAL A C 1
ATOM 1005 O O . VAL A 1 126 ? -8.699 3.281 12.549 1.00 81.38 126 VAL A O 1
ATOM 1008 N N . LYS A 1 127 ? -10.136 3.713 10.876 1.00 81.12 127 LYS A N 1
ATOM 1009 C CA . LYS A 1 127 ? -10.966 4.655 11.646 1.00 81.12 127 LYS A CA 1
ATOM 1010 C C . LYS A 1 127 ? -11.633 3.964 12.833 1.00 81.12 127 LYS A C 1
ATOM 1012 O O . LYS A 1 127 ? -11.575 4.495 13.943 1.00 81.12 127 LYS A O 1
ATOM 1017 N N . GLU A 1 128 ? -12.210 2.785 12.619 1.00 83.31 128 GLU A N 1
ATOM 1018 C CA . GLU A 1 128 ? -12.854 1.981 13.660 1.00 83.31 128 GLU A CA 1
ATOM 1019 C C . GLU A 1 128 ? -11.856 1.572 14.752 1.00 83.31 128 GLU A C 1
ATOM 1021 O O . GLU A 1 128 ? -12.104 1.827 15.934 1.00 83.31 128 GLU A O 1
ATOM 1026 N N . LYS A 1 129 ? -10.673 1.058 14.381 1.00 76.56 129 LYS A N 1
ATOM 1027 C CA . LYS A 1 129 ? -9.606 0.723 15.342 1.00 76.56 129 LYS A CA 1
ATOM 1028 C C . LYS A 1 129 ? -9.123 1.950 16.123 1.00 76.56 129 LYS A C 1
ATOM 1030 O O . LYS A 1 129 ? -8.971 1.883 17.347 1.00 76.56 129 LYS A O 1
ATOM 1035 N N . LYS A 1 130 ? -8.919 3.098 15.460 1.00 80.00 130 LYS A N 1
ATOM 1036 C CA . LYS A 1 130 ? -8.541 4.363 16.126 1.00 80.00 130 LYS A CA 1
ATOM 1037 C C . LYS A 1 130 ? -9.619 4.827 17.110 1.00 80.00 130 LYS A C 1
ATOM 1039 O O . LYS A 1 130 ? -9.281 5.295 18.200 1.00 80.00 130 LYS A O 1
ATOM 1044 N N . LEU A 1 131 ? -10.898 4.704 16.752 1.00 83.44 131 LEU A N 1
ATOM 1045 C CA . LEU A 1 131 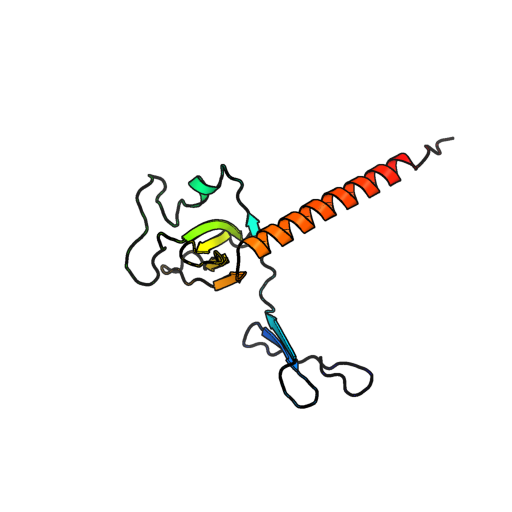? -12.014 5.058 17.628 1.00 83.44 131 LEU A CA 1
ATOM 1046 C C . LEU A 1 131 ? -12.076 4.130 18.846 1.00 83.44 131 LEU A C 1
ATOM 1048 O O . LEU A 1 131 ? -12.138 4.616 19.975 1.00 83.44 131 LEU A O 1
ATOM 1052 N N . LEU A 1 132 ? -11.976 2.818 18.631 1.00 80.75 132 LEU A N 1
ATOM 1053 C CA . LEU A 1 132 ? -11.963 1.821 19.698 1.00 80.75 132 LEU A CA 1
ATOM 1054 C C . LEU A 1 132 ? -10.812 2.065 20.685 1.00 80.75 132 LEU A C 1
ATOM 1056 O O . LEU A 1 132 ? -11.035 2.096 21.896 1.00 80.75 132 LEU A O 1
ATOM 1060 N N . LYS A 1 133 ? -9.601 2.348 20.182 1.00 84.75 133 LYS A N 1
ATOM 1061 C CA . LYS A 1 133 ? -8.437 2.700 21.013 1.00 84.75 133 LYS A CA 1
ATOM 1062 C C . LYS A 1 133 ? -8.722 3.909 21.912 1.00 84.75 133 LYS A C 1
ATOM 1064 O O . LYS A 1 133 ? -8.435 3.860 23.107 1.00 84.75 133 LYS A O 1
ATOM 1069 N N . LYS A 1 134 ? -9.334 4.970 21.369 1.00 87.56 134 LYS A N 1
ATOM 1070 C CA . LYS A 1 134 ? -9.718 6.166 22.144 1.00 87.56 134 LYS A CA 1
ATOM 1071 C C . LYS A 1 134 ? -10.753 5.848 23.227 1.00 87.56 134 LYS A C 1
ATOM 1073 O O . LYS A 1 134 ? -10.641 6.359 24.341 1.00 87.56 134 LYS A O 1
ATOM 1078 N N . VAL A 1 135 ? -11.748 5.013 22.918 1.00 87.62 135 VAL A N 1
ATOM 1079 C CA . VAL A 1 135 ? -12.776 4.591 23.885 1.00 87.62 135 VAL A CA 1
ATOM 1080 C C . VAL A 1 135 ? -12.142 3.820 25.042 1.00 87.62 135 VAL A C 1
ATOM 1082 O O . VAL A 1 135 ? -12.368 4.176 26.197 1.00 87.62 135 VAL A O 1
ATOM 1085 N N . ILE A 1 136 ? -11.292 2.833 24.747 1.00 85.50 136 ILE A N 1
ATOM 1086 C CA . ILE A 1 136 ? -10.594 2.033 25.766 1.00 85.50 136 ILE A CA 1
ATOM 1087 C C . ILE A 1 136 ? -9.728 2.928 26.662 1.00 85.50 136 ILE A C 1
ATOM 1089 O O . ILE A 1 136 ? -9.820 2.851 27.885 1.00 85.50 136 ILE A O 1
ATOM 1093 N N . GLN A 1 137 ? -8.945 3.840 26.077 1.00 86.19 137 GLN A N 1
ATOM 1094 C CA . GLN A 1 137 ? -8.123 4.788 26.839 1.00 86.19 137 GLN A CA 1
ATOM 1095 C C . GLN A 1 137 ? -8.959 5.672 27.775 1.00 86.19 137 GLN A C 1
ATOM 1097 O O . GLN A 1 137 ? -8.559 5.917 28.914 1.00 86.19 137 GLN A O 1
ATOM 1102 N N . LYS A 1 138 ? -10.132 6.133 27.323 1.00 88.44 138 LYS A N 1
ATOM 1103 C CA . LYS A 1 138 ? -11.057 6.917 28.151 1.00 88.44 138 LYS A CA 1
ATOM 1104 C C . LYS A 1 138 ? -11.600 6.100 29.325 1.00 88.44 138 LYS A C 1
ATOM 1106 O O . LYS A 1 138 ? -11.628 6.609 30.441 1.00 88.44 138 LYS A O 1
ATOM 1111 N N . VAL A 1 139 ? -12.004 4.851 29.085 1.00 89.12 139 VAL A N 1
ATOM 1112 C CA . VAL A 1 139 ? -12.504 3.949 30.138 1.00 89.12 139 VAL A CA 1
ATOM 1113 C C . VAL A 1 139 ? -11.422 3.689 31.185 1.00 89.12 139 VAL A C 1
ATOM 1115 O O . VAL A 1 139 ? -11.681 3.868 32.372 1.00 89.12 139 VAL A O 1
ATOM 1118 N N . ILE A 1 140 ? -10.199 3.360 30.756 1.00 90.06 140 ILE A N 1
ATOM 1119 C CA . ILE A 1 140 ? -9.060 3.134 31.661 1.00 90.06 140 ILE A CA 1
ATOM 1120 C C . ILE A 1 140 ? -8.775 4.388 32.495 1.00 90.06 140 ILE A C 1
ATOM 1122 O O . ILE A 1 140 ? -8.639 4.298 33.712 1.00 90.06 140 ILE A O 1
ATOM 1126 N N . LYS A 1 141 ? -8.734 5.572 31.869 1.00 88.75 141 LYS A N 1
ATOM 1127 C CA . LYS A 1 141 ? -8.495 6.834 32.583 1.00 88.75 141 LYS A CA 1
ATOM 1128 C C . LYS A 1 141 ? -9.566 7.107 33.642 1.00 88.75 141 LYS A C 1
ATOM 1130 O O . LYS A 1 141 ? -9.220 7.524 34.740 1.00 88.75 141 LYS A O 1
ATOM 1135 N N . ASN A 1 142 ? -10.839 6.865 33.331 1.00 85.06 142 ASN A N 1
ATOM 1136 C CA . ASN A 1 142 ? -11.929 7.053 34.288 1.00 85.06 142 ASN A CA 1
ATOM 1137 C C . ASN A 1 142 ? -11.832 6.065 35.460 1.00 85.06 142 ASN A C 1
ATOM 1139 O O . ASN A 1 142 ? -11.939 6.481 36.606 1.00 85.06 142 ASN A O 1
ATOM 1143 N N . ALA A 1 143 ? -11.546 4.788 35.188 1.00 83.06 143 ALA A N 1
ATOM 1144 C CA . ALA A 1 143 ? -11.396 3.771 36.229 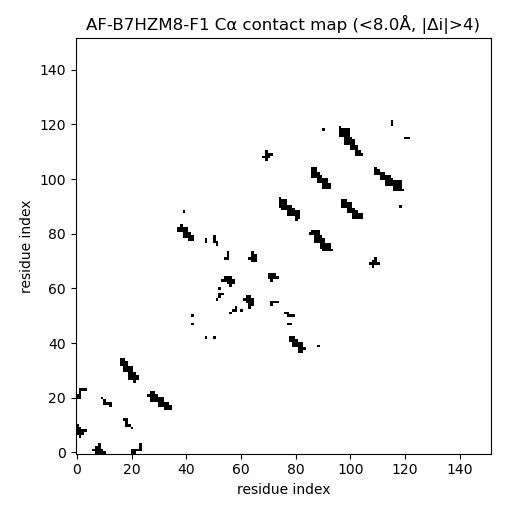1.00 83.06 143 ALA A CA 1
ATOM 1145 C C . ALA A 1 143 ? -10.225 4.065 37.188 1.00 83.06 143 ALA A C 1
ATOM 1147 O O . ALA A 1 143 ? -10.344 3.839 38.388 1.00 83.06 143 ALA A O 1
ATOM 1148 N N . LEU A 1 144 ? -9.114 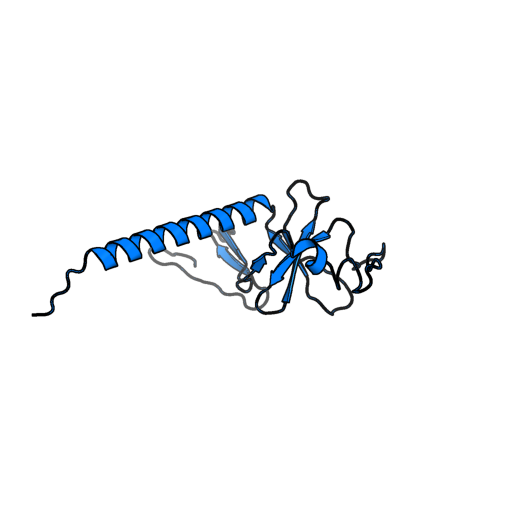4.617 36.683 1.00 78.06 144 LEU A N 1
ATOM 1149 C CA . LEU A 1 144 ? -7.964 5.023 37.504 1.00 78.06 144 LEU A CA 1
ATOM 1150 C C . LEU A 1 144 ? -8.220 6.291 38.338 1.00 78.06 144 LEU A C 1
ATOM 1152 O O . LEU A 1 144 ? -7.559 6.496 39.352 1.00 78.06 144 LEU A O 1
ATOM 1156 N N . LEU A 1 145 ? -9.157 7.151 37.928 1.00 66.19 145 LEU A N 1
ATOM 1157 C CA . LEU A 1 145 ? -9.570 8.325 38.707 1.00 66.19 145 LEU A CA 1
ATOM 1158 C C . LEU A 1 145 ? -10.574 7.967 39.814 1.00 66.19 145 LEU A C 1
ATOM 1160 O O . LEU A 1 145 ? -10.700 8.714 40.781 1.00 66.19 145 LEU A O 1
ATOM 1164 N N . GLU A 1 146 ? -11.270 6.835 39.685 1.00 59.81 146 GLU A N 1
ATOM 1165 C CA . GLU A 1 146 ? -12.261 6.363 40.656 1.00 59.81 146 GLU A CA 1
ATOM 1166 C C . GLU A 1 146 ? -11.686 5.470 41.762 1.00 59.81 146 GLU A C 1
ATOM 1168 O O . GLU A 1 146 ? -12.421 5.139 42.686 1.00 59.81 146 GLU A O 1
ATOM 1173 N N . THR A 1 147 ? -10.395 5.110 41.743 1.00 56.09 147 THR A N 1
ATOM 1174 C CA . THR A 1 147 ? -9.753 4.460 42.899 1.00 56.09 147 THR A CA 1
ATOM 1175 C C . THR A 1 147 ? -9.354 5.520 43.931 1.00 56.09 147 THR A C 1
ATOM 1177 O O . THR A 1 147 ? -8.370 6.232 43.705 1.00 56.09 147 THR A O 1
ATOM 1180 N N . PRO A 1 148 ? -10.051 5.657 45.077 1.00 53.84 148 PRO A N 1
ATOM 1181 C CA . PRO A 1 148 ? -9.594 6.537 46.136 1.00 53.84 148 PRO A CA 1
ATOM 1182 C C . PRO A 1 148 ? -8.317 5.936 46.720 1.00 53.84 148 PRO A C 1
ATOM 1184 O O . PRO A 1 148 ? -8.237 4.728 46.948 1.00 53.84 148 PRO A O 1
ATOM 1187 N N . SER A 1 149 ? -7.333 6.790 46.983 1.00 56.47 149 SER A N 1
ATOM 1188 C CA . SER A 1 149 ? -6.173 6.491 47.819 1.00 56.47 149 SER A CA 1
ATOM 1189 C C . SER A 1 149 ? -6.635 5.939 49.177 1.00 56.47 149 SER A C 1
ATOM 1191 O O . SER A 1 149 ? -6.854 6.695 50.121 1.00 56.47 149 SER A O 1
ATOM 1193 N N . PHE A 1 150 ? -6.767 4.619 49.294 1.00 51.84 150 PHE A N 1
ATOM 1194 C CA . PHE A 1 150 ? -6.751 3.925 50.577 1.00 51.84 150 PHE A CA 1
ATOM 1195 C C . PHE A 1 150 ? -5.288 3.753 50.992 1.00 51.84 150 PHE A C 1
ATOM 1197 O O . PHE A 1 150 ? -4.716 2.672 50.907 1.00 51.84 150 PHE A O 1
ATOM 1204 N N . PHE A 1 151 ? -4.679 4.857 51.414 1.00 47.69 151 PHE A N 1
ATOM 1205 C CA . PHE A 1 151 ? -3.524 4.829 52.299 1.00 47.69 151 PHE A CA 1
ATOM 1206 C C . PHE A 1 151 ? -3.971 5.481 53.604 1.00 47.69 151 PHE A C 1
ATOM 1208 O O . PHE A 1 151 ? -4.170 6.694 53.675 1.00 47.69 151 PHE A O 1
ATOM 1215 N N . ILE A 1 152 ? -4.234 4.612 54.580 1.00 49.78 152 ILE A N 1
ATOM 1216 C CA . ILE A 1 152 ? -4.258 4.923 56.010 1.00 49.78 152 ILE A CA 1
ATOM 1217 C C . ILE A 1 152 ? -2.814 4.813 56.498 1.00 49.78 152 ILE A C 1
ATOM 1219 O O . ILE A 1 152 ? -2.131 3.872 56.028 1.00 49.78 152 ILE A O 1
#

Organism: Bacillus cereus (strain AH187) (NCBI:txid405534)

Radius of gyration: 22.14 Å; Cα contacts (8 Å, |Δi|>4): 211; chains: 1; bounding box: 44×47×76 Å

Solvent-accessible surface area (backbone atoms only — not comparable to full-atom values): 8936 Å² total; per-residue (Å²): 61,46,53,78,83,93,53,62,43,74,63,84,57,94,84,55,67,49,44,53,31,46,42,96,87,69,47,83,69,48,80,39,74,61,58,75,86,80,50,73,46,68,52,53,86,81,42,39,70,66,56,28,48,81,51,51,20,41,96,86,68,47,76,54,50,54,93,54,90,38,43,45,51,93,47,55,43,43,49,28,25,31,73,85,83,60,30,47,28,28,28,33,68,81,43,95,51,26,30,26,27,33,33,68,73,89,73,88,40,53,57,80,41,86,73,38,80,26,44,66,62,53,53,48,52,52,52,51,53,55,49,51,52,53,51,52,53,50,53,52,55,52,57,65,69,68,58,74,86,86,75,130